Protein AF-A0A554XG92-F1 (afdb_monomer)

Nearest PDB structures (foldseek):
  1hs7-assembly1_A  TM=7.391E-01  e=2.065E+00  Saccharomyces cerevisiae
  1s94-assembly1_A  TM=4.870E-01  e=1.342E+00  Doryteuthis pealeii
  2v0o-assembly2_C  TM=3.475E-01  e=1.518E+00  Homo sapiens

Secondary structure (DSSP, 8-state):
-HHHHHHHHHHHHHHHHHHHHHHHHHHHHTT---HHHHHHHHHHHHHHHHHHHHHHHHHTTS---HHHHHHHHHHHHHHHHHHHHHHHHHHHHHHHHHHHS-HHHHHHHHHHHHHHHHTT--

Foldseek 3Di:
DPPVVVLVVLLVVLLVLLVVLVVQLVVVVVVRHDPVVNVVSVVSNVVSVVVNVVVVVVCVVPDDDPVVVVSVVSSVVSVVVSVVSVVVSVVVVVVVCVVVDDPVVVVVVVVVVVVVVVVVPD

Organism: NCBI:txid2267262

Solvent-accessible surface area (backbone atoms only — not comparable to full-atom values): 6960 Å² total; per-residue (Å²): 128,60,72,65,55,53,50,54,49,49,52,54,50,46,45,50,50,48,52,52,41,49,53,48,52,57,38,40,76,70,75,74,55,58,69,63,61,53,51,51,46,51,54,52,46,54,51,50,50,59,70,44,43,66,55,55,67,63,43,76,82,51,90,69,56,73,68,60,50,50,51,51,50,52,46,51,54,51,53,52,51,46,50,54,52,50,53,52,51,51,50,51,49,53,52,53,47,60,74,76,38,67,75,70,55,58,56,53,52,57,46,52,61,51,50,61,64,62,63,77,75,123

Structure (mmCIF, N/CA/C/O backbone):
data_AF-A0A554XG92-F1
#
_entry.id   AF-A0A554XG92-F1
#
loop_
_atom_site.group_PDB
_atom_site.id
_atom_site.type_symbol
_atom_site.label_atom_id
_atom_site.label_alt_id
_atom_site.label_comp_id
_atom_site.label_asym_id
_atom_site.label_entity_id
_atom_site.label_seq_id
_atom_site.pdbx_PDB_ins_code
_atom_site.Cartn_x
_atom_site.Cartn_y
_atom_site.Cartn_z
_atom_site.occupancy
_atom_site.B_iso_or_equiv
_atom_site.auth_seq_id
_atom_site.auth_comp_id
_atom_site.auth_asym_id
_atom_site.auth_atom_id
_atom_site.pdbx_PDB_model_num
ATOM 1 N N . MET A 1 1 ? 15.205 -7.485 -26.708 1.00 48.69 1 MET A N 1
ATOM 2 C CA . MET A 1 1 ? 14.155 -6.462 -26.474 1.00 48.69 1 MET A CA 1
ATOM 3 C C . MET A 1 1 ? 13.120 -6.867 -25.411 1.00 48.69 1 MET A C 1
ATOM 5 O O . MET A 1 1 ? 12.193 -6.109 -25.184 1.00 48.69 1 MET A O 1
ATOM 9 N N . THR A 1 2 ? 13.271 -7.998 -24.713 1.00 56.62 2 THR A N 1
ATOM 10 C CA . THR A 1 2 ? 12.288 -8.523 -23.740 1.00 56.62 2 THR A CA 1
ATOM 11 C C . THR A 1 2 ? 12.382 -7.889 -22.345 1.00 56.62 2 THR A C 1
ATOM 13 O O . THR A 1 2 ? 11.367 -7.458 -21.813 1.00 56.62 2 THR A O 1
ATOM 16 N N . ALA A 1 3 ? 13.591 -7.683 -21.808 1.00 62.06 3 ALA A N 1
ATOM 17 C CA . ALA A 1 3 ? 13.780 -7.196 -20.432 1.00 62.06 3 ALA A CA 1
ATOM 18 C C . ALA A 1 3 ? 13.113 -5.835 -20.126 1.00 62.06 3 ALA A C 1
ATOM 20 O O . ALA A 1 3 ? 12.573 -5.633 -19.044 1.00 62.06 3 ALA A O 1
ATOM 21 N N . THR A 1 4 ? 13.111 -4.894 -21.074 1.00 62.88 4 THR A N 1
ATOM 22 C CA . THR A 1 4 ? 12.490 -3.568 -20.883 1.00 62.88 4 THR A CA 1
ATOM 23 C C . THR A 1 4 ? 10.959 -3.630 -20.923 1.00 62.88 4 THR A C 1
ATOM 25 O O . THR A 1 4 ? 10.292 -2.892 -20.197 1.00 62.88 4 THR A O 1
ATOM 28 N N . ALA A 1 5 ? 10.393 -4.523 -21.743 1.00 64.75 5 ALA A N 1
ATOM 29 C CA . ALA A 1 5 ? 8.948 -4.729 -21.823 1.00 64.75 5 ALA A CA 1
ATOM 30 C C . ALA A 1 5 ? 8.408 -5.375 -20.535 1.00 64.75 5 ALA A C 1
ATOM 32 O O . ALA A 1 5 ? 7.376 -4.937 -20.023 1.00 64.75 5 ALA A O 1
ATOM 33 N N . ASP A 1 6 ? 9.157 -6.326 -19.970 1.00 79.44 6 ASP A N 1
ATOM 34 C CA . ASP A 1 6 ? 8.822 -6.983 -18.702 1.00 79.44 6 ASP A CA 1
ATOM 35 C C . ASP A 1 6 ? 8.844 -5.999 -17.524 1.00 79.44 6 ASP A C 1
ATOM 37 O O . ASP A 1 6 ? 7.912 -5.958 -16.721 1.00 79.44 6 ASP A O 1
ATOM 41 N N . VAL A 1 7 ? 9.851 -5.123 -17.455 1.00 81.19 7 VAL A N 1
ATOM 42 C CA . VAL A 1 7 ? 9.930 -4.096 -16.403 1.00 81.19 7 VAL A CA 1
ATOM 43 C C . VAL A 1 7 ? 8.792 -3.083 -16.521 1.00 81.19 7 VAL A C 1
ATOM 45 O O . VAL A 1 7 ? 8.154 -2.759 -15.522 1.00 81.19 7 VAL A O 1
ATOM 48 N N . SER A 1 8 ? 8.480 -2.610 -17.732 1.00 82.69 8 SER A N 1
ATOM 49 C CA . SER A 1 8 ? 7.351 -1.693 -17.937 1.00 82.69 8 SER A CA 1
ATOM 50 C C . SER A 1 8 ? 6.024 -2.318 -17.488 1.00 82.69 8 SER A C 1
ATOM 52 O O . SER A 1 8 ? 5.203 -1.647 -16.859 1.00 82.69 8 SER A O 1
ATOM 54 N N . ALA A 1 9 ? 5.821 -3.611 -17.759 1.00 85.75 9 ALA A N 1
ATOM 55 C CA . ALA A 1 9 ? 4.649 -4.349 -17.297 1.00 85.75 9 ALA A CA 1
ATOM 56 C C . ALA A 1 9 ? 4.606 -4.461 -15.763 1.00 85.75 9 ALA A C 1
ATOM 58 O O . ALA A 1 9 ? 3.563 -4.188 -15.164 1.00 85.75 9 ALA A O 1
ATOM 59 N N . LEU A 1 10 ? 5.736 -4.773 -15.119 1.00 85.44 10 LEU A N 1
ATOM 60 C CA . LEU A 1 10 ? 5.849 -4.819 -13.657 1.00 85.44 10 LEU A CA 1
ATOM 61 C C . LEU A 1 10 ? 5.554 -3.461 -13.008 1.00 85.44 10 LEU A C 1
ATOM 63 O O . LEU A 1 10 ? 4.823 -3.396 -12.022 1.00 85.44 10 LEU A O 1
ATOM 67 N N . MET A 1 11 ? 6.052 -2.362 -13.578 1.00 84.06 11 MET A N 1
ATOM 68 C CA . MET A 1 11 ? 5.799 -1.022 -13.041 1.00 84.06 11 MET A CA 1
ATOM 69 C C . MET A 1 11 ? 4.331 -0.608 -13.196 1.00 84.06 11 MET A C 1
ATOM 71 O O . MET A 1 11 ? 3.745 -0.041 -12.274 1.00 84.06 11 MET A O 1
ATOM 75 N N . LYS A 1 12 ? 3.703 -0.929 -14.335 1.00 87.56 12 LYS A N 1
ATOM 76 C CA . LYS A 1 12 ? 2.260 -0.710 -14.537 1.00 87.56 12 LYS A CA 1
ATOM 77 C C . LYS A 1 12 ? 1.426 -1.535 -13.558 1.00 87.56 12 LYS A C 1
ATOM 79 O O . LYS A 1 12 ? 0.457 -1.019 -13.008 1.00 87.56 12 LYS A O 1
ATOM 84 N N . ARG A 1 13 ? 1.825 -2.784 -13.304 1.00 88.31 13 ARG A N 1
ATOM 85 C CA . ARG A 1 13 ? 1.186 -3.651 -12.309 1.00 88.31 13 ARG A CA 1
ATOM 86 C C . ARG A 1 13 ? 1.302 -3.072 -10.901 1.00 88.31 13 ARG A C 1
ATOM 88 O O . ARG A 1 13 ? 0.297 -3.005 -10.204 1.00 88.31 13 ARG A O 1
ATOM 95 N N . LEU A 1 14 ? 2.491 -2.612 -10.509 1.00 86.19 14 LEU A N 1
ATOM 96 C CA . LEU A 1 14 ? 2.710 -1.972 -9.210 1.00 86.19 14 LEU A CA 1
ATOM 97 C C . LEU A 1 14 ? 1.831 -0.726 -9.046 1.00 86.19 14 LEU A C 1
ATOM 99 O O . LEU A 1 14 ? 1.223 -0.531 -7.999 1.00 86.19 14 LEU A O 1
ATOM 103 N N . ARG A 1 15 ? 1.717 0.092 -10.098 1.00 87.50 15 ARG A N 1
ATOM 104 C CA . ARG A 1 15 ? 0.848 1.274 -10.109 1.00 87.50 15 ARG A CA 1
ATOM 105 C C . ARG A 1 15 ? -0.627 0.916 -9.906 1.00 87.50 15 ARG A C 1
ATOM 107 O O . ARG A 1 15 ? -1.273 1.555 -9.083 1.00 87.50 15 ARG A O 1
ATOM 114 N N . ALA A 1 16 ? -1.132 -0.097 -10.611 1.00 88.44 16 ALA A N 1
ATOM 115 C CA . ALA A 1 16 ? -2.513 -0.558 -10.459 1.00 88.44 16 ALA A CA 1
ATOM 116 C C . ALA A 1 16 ? -2.780 -1.098 -9.044 1.00 88.44 16 ALA A C 1
ATOM 118 O O . ALA A 1 16 ? -3.757 -0.721 -8.411 1.00 88.44 16 ALA A O 1
ATOM 119 N N . GLN A 1 17 ? -1.854 -1.887 -8.493 1.00 87.44 17 GLN A N 1
ATOM 120 C CA . GLN A 1 17 ? -1.962 -2.376 -7.114 1.00 87.44 17 GLN A CA 1
ATOM 121 C C . GLN A 1 17 ? -1.946 -1.238 -6.081 1.00 87.44 17 GLN A C 1
ATOM 123 O O . GLN A 1 17 ? -2.576 -1.354 -5.032 1.00 87.44 17 GLN A O 1
ATOM 128 N N . LEU A 1 18 ? -1.235 -0.137 -6.358 1.00 86.12 18 LEU A N 1
ATOM 129 C CA . LEU A 1 18 ? -1.267 1.060 -5.514 1.00 86.12 18 LEU A CA 1
ATOM 130 C C . LEU A 1 18 ? -2.625 1.769 -5.588 1.00 86.12 18 LEU A C 1
ATOM 132 O O . LEU A 1 18 ? -3.105 2.210 -4.549 1.00 86.12 18 LEU A O 1
ATOM 136 N N . ASP A 1 19 ? -3.254 1.858 -6.767 1.00 87.56 19 ASP A N 1
ATOM 137 C CA . ASP A 1 19 ? -4.627 2.379 -6.889 1.00 87.56 19 ASP A CA 1
ATOM 138 C C . ASP A 1 19 ? -5.612 1.542 -6.070 1.00 87.56 19 ASP A C 1
ATOM 140 O O . ASP A 1 19 ? -6.387 2.094 -5.288 1.00 87.56 19 ASP A O 1
ATOM 144 N N . ASP A 1 20 ? -5.541 0.217 -6.199 1.00 85.38 20 ASP A N 1
ATOM 145 C CA . ASP A 1 20 ? -6.426 -0.703 -5.483 1.00 85.38 20 ASP A CA 1
ATOM 146 C C . ASP A 1 20 ? -6.252 -0.575 -3.962 1.00 85.38 20 ASP A C 1
ATOM 148 O O . ASP A 1 20 ? -7.230 -0.499 -3.213 1.00 85.38 20 ASP A O 1
ATOM 152 N N . ALA A 1 21 ? -5.005 -0.478 -3.490 1.00 84.44 21 ALA A N 1
ATOM 153 C CA . ALA A 1 21 ? -4.713 -0.268 -2.077 1.00 84.44 21 ALA A CA 1
ATOM 154 C C . ALA A 1 21 ? -5.214 1.103 -1.586 1.00 84.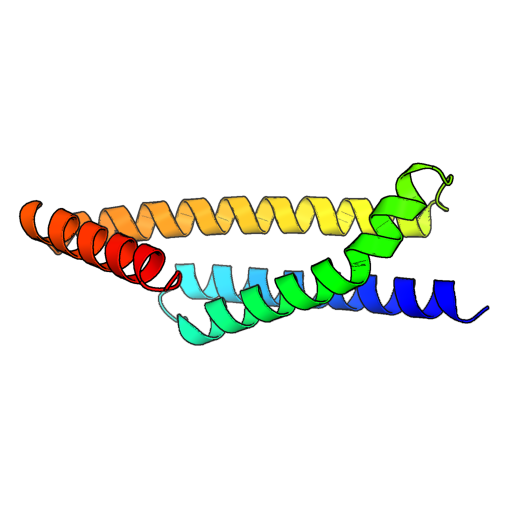44 21 ALA A C 1
ATOM 156 O O . ALA A 1 21 ? -5.806 1.189 -0.513 1.00 84.44 21 ALA A O 1
ATOM 157 N N . LEU A 1 22 ? -5.052 2.176 -2.366 1.00 84.00 22 LEU A N 1
ATOM 158 C CA . LEU A 1 22 ? -5.589 3.497 -2.014 1.00 84.00 22 LEU A CA 1
ATOM 159 C C . LEU A 1 22 ? -7.124 3.484 -1.926 1.00 84.00 22 LEU A C 1
ATOM 161 O O . LEU A 1 22 ? -7.689 4.059 -0.993 1.00 84.00 22 LEU A O 1
ATOM 165 N N . ALA A 1 23 ? -7.799 2.788 -2.844 1.00 84.88 23 ALA A N 1
ATOM 166 C CA . ALA A 1 23 ? -9.248 2.616 -2.807 1.00 84.88 23 ALA A CA 1
ATOM 167 C C . ALA A 1 23 ? -9.701 1.827 -1.564 1.00 84.88 23 ALA A C 1
ATO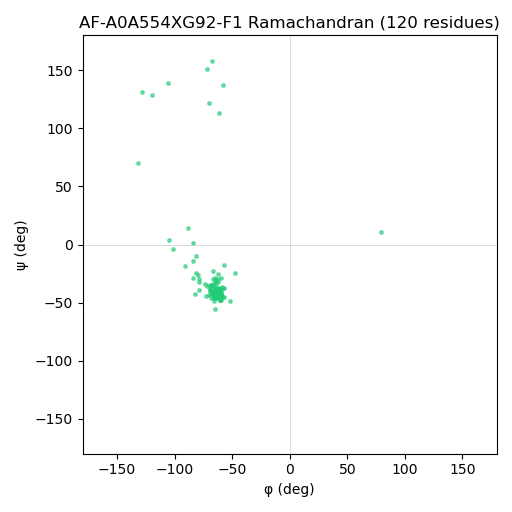M 169 O O . ALA A 1 23 ? -10.657 2.229 -0.899 1.00 84.88 23 ALA A O 1
ATOM 170 N N . LEU A 1 24 ? -8.989 0.753 -1.204 1.00 82.62 24 LEU A N 1
ATOM 171 C CA . LEU A 1 24 ? -9.240 -0.017 0.020 1.00 82.62 24 LEU A CA 1
ATOM 172 C C . LEU A 1 24 ? -9.007 0.813 1.290 1.00 82.62 24 LEU A C 1
ATOM 174 O O . LEU A 1 24 ? -9.807 0.737 2.221 1.00 82.62 24 LEU A O 1
ATOM 178 N N . ALA A 1 25 ? -7.957 1.638 1.331 1.00 76.50 25 ALA A N 1
ATOM 179 C CA . ALA A 1 25 ? -7.683 2.529 2.460 1.00 76.50 25 ALA A CA 1
ATOM 180 C C . ALA A 1 25 ? -8.807 3.559 2.663 1.00 76.50 25 ALA A C 1
ATOM 182 O O . ALA A 1 25 ? -9.222 3.816 3.795 1.00 76.50 25 ALA A O 1
ATOM 183 N N . ALA A 1 26 ? -9.336 4.119 1.570 1.00 77.56 26 ALA A N 1
ATOM 184 C CA . ALA A 1 26 ? -10.472 5.036 1.621 1.00 77.56 26 ALA A CA 1
ATOM 185 C C . ALA A 1 26 ? -11.752 4.345 2.133 1.00 77.56 26 ALA A C 1
ATOM 187 O O . ALA A 1 26 ? -12.487 4.926 2.930 1.00 77.56 26 ALA A O 1
ATOM 188 N N . GLN A 1 27 ? -11.992 3.089 1.739 1.00 76.50 27 GLN A N 1
ATOM 189 C CA . GLN A 1 27 ? -13.116 2.283 2.240 1.00 76.50 27 GLN A CA 1
ATOM 190 C C . GLN A 1 27 ? -12.952 1.898 3.723 1.00 76.50 27 GLN A C 1
ATOM 192 O O . GLN A 1 27 ? -13.936 1.889 4.465 1.00 76.50 27 GLN A O 1
ATOM 197 N N . HIS A 1 28 ? -11.715 1.647 4.179 1.00 69.38 28 HIS A N 1
ATOM 198 C CA . HIS A 1 28 ? -11.368 1.431 5.597 1.00 69.38 28 HIS A CA 1
ATOM 199 C C . HIS A 1 28 ? -11.736 2.636 6.459 1.00 69.38 28 HIS A C 1
ATOM 201 O O . HIS A 1 28 ? -12.367 2.473 7.500 1.00 69.38 28 HIS A O 1
ATOM 207 N N . ALA A 1 29 ? -11.433 3.852 5.996 1.00 63.41 29 ALA A N 1
ATOM 208 C CA . ALA A 1 29 ? -11.822 5.079 6.692 1.00 63.41 29 ALA A CA 1
ATOM 209 C C . ALA A 1 29 ? -13.352 5.253 6.809 1.00 63.41 29 ALA A C 1
ATOM 211 O O . ALA A 1 29 ? -13.823 5.904 7.739 1.00 63.41 29 ALA A O 1
ATOM 212 N N . GLY A 1 30 ? -14.125 4.652 5.897 1.00 64.81 30 GLY A N 1
ATOM 213 C CA . GLY A 1 30 ? -15.591 4.618 5.930 1.00 64.81 30 GLY A CA 1
ATOM 214 C C . GLY A 1 30 ? -16.196 3.512 6.805 1.00 64.81 30 GLY A C 1
ATOM 215 O O . GLY A 1 30 ? -17.417 3.394 6.854 1.00 64.81 30 GLY A O 1
ATOM 216 N N . GLY A 1 31 ? -15.375 2.692 7.475 1.00 61.72 31 GLY A N 1
ATOM 217 C CA . GLY A 1 31 ? -15.831 1.615 8.365 1.00 61.72 31 GLY A CA 1
ATOM 218 C C . GLY A 1 31 ? -16.291 0.334 7.658 1.00 61.72 31 GLY A C 1
ATOM 219 O O . GLY A 1 31 ? -16.873 -0.533 8.303 1.00 61.72 31 GLY A O 1
ATOM 220 N N . ALA A 1 32 ? -16.042 0.201 6.352 1.00 59.84 32 ALA A N 1
ATOM 221 C CA . ALA A 1 32 ? -16.574 -0.889 5.530 1.00 59.84 32 ALA A CA 1
ATOM 222 C C . ALA A 1 32 ? -15.573 -2.016 5.230 1.00 59.84 32 ALA A C 1
ATOM 224 O O . ALA A 1 32 ? -15.930 -2.980 4.555 1.00 59.84 32 ALA A O 1
ATOM 225 N N . ALA A 1 33 ? -14.316 -1.896 5.652 1.00 61.03 33 ALA A N 1
ATOM 226 C CA . ALA A 1 33 ? -13.266 -2.677 5.018 1.00 61.03 33 ALA A CA 1
ATOM 227 C C . ALA A 1 33 ? -12.739 -3.847 5.850 1.00 61.03 33 ALA A C 1
ATOM 229 O O . ALA A 1 33 ? -12.482 -3.768 7.052 1.00 61.03 33 ALA A O 1
ATOM 230 N N . ASP A 1 34 ? -12.524 -4.934 5.121 1.00 73.00 34 ASP A N 1
ATOM 231 C CA . ASP A 1 34 ? -11.921 -6.164 5.589 1.00 73.00 34 ASP A CA 1
ATOM 232 C C . ASP A 1 34 ? -10.422 -5.941 5.862 1.00 73.00 34 ASP A C 1
ATOM 234 O O . ASP A 1 34 ? -9.651 -5.515 4.991 1.00 73.00 34 ASP A O 1
ATOM 238 N N . ALA A 1 35 ? -9.997 -6.187 7.102 1.00 70.50 35 ALA A N 1
ATOM 239 C CA . ALA A 1 35 ? -8.592 -6.113 7.492 1.00 70.50 35 ALA A CA 1
ATOM 240 C C . ALA A 1 35 ? -7.739 -7.135 6.721 1.00 70.50 35 ALA A C 1
ATOM 242 O O . ALA A 1 35 ? -6.574 -6.860 6.431 1.00 70.50 35 ALA A O 1
ATOM 243 N N . GLN A 1 36 ? -8.325 -8.274 6.337 1.00 75.94 36 GLN A N 1
ATOM 244 C CA . GLN A 1 36 ? -7.649 -9.295 5.546 1.00 75.94 36 GLN A CA 1
ATOM 245 C C . GLN A 1 36 ? -7.367 -8.793 4.126 1.00 75.94 36 GLN A C 1
ATOM 247 O O . GLN A 1 36 ? -6.231 -8.880 3.664 1.00 75.94 36 GLN A O 1
ATOM 252 N N . ALA A 1 37 ? -8.352 -8.164 3.479 1.00 79.06 37 ALA A N 1
ATOM 253 C CA . ALA A 1 37 ? -8.182 -7.582 2.146 1.00 79.06 37 ALA A CA 1
ATOM 254 C C . ALA A 1 37 ? -7.076 -6.510 2.110 1.00 79.06 37 ALA A C 1
ATOM 256 O O . ALA A 1 37 ? -6.316 -6.423 1.144 1.00 79.06 37 ALA A O 1
ATOM 257 N N . TRP A 1 38 ? -6.937 -5.722 3.181 1.00 78.88 38 TRP A N 1
ATOM 258 C CA . TRP A 1 38 ? -5.842 -4.759 3.319 1.00 78.88 38 TRP A CA 1
ATOM 259 C C . TRP A 1 38 ? -4.468 -5.438 3.431 1.00 78.88 38 TRP A C 1
ATOM 261 O O . TRP A 1 38 ? -3.519 -5.041 2.752 1.00 78.88 38 TRP A O 1
ATOM 271 N N . VAL A 1 39 ? -4.353 -6.482 4.259 1.00 80.38 39 VAL A N 1
ATOM 272 C CA . VAL A 1 39 ? -3.106 -7.252 4.406 1.00 80.38 39 VAL A CA 1
ATOM 273 C C . VAL A 1 39 ? -2.705 -7.903 3.081 1.00 80.38 39 VAL A C 1
ATOM 275 O O . VAL A 1 39 ? -1.536 -7.829 2.693 1.00 80.38 39 VAL A O 1
ATOM 278 N N . ASP A 1 40 ? -3.664 -8.473 2.355 1.00 81.88 40 ASP A N 1
ATOM 279 C CA . ASP A 1 40 ? -3.421 -9.119 1.065 1.00 81.88 40 ASP A CA 1
ATOM 280 C C . ASP A 1 40 ? -2.959 -8.113 -0.000 1.00 81.88 40 ASP A C 1
ATOM 282 O O . ASP A 1 40 ? -2.016 -8.397 -0.750 1.00 81.88 40 ASP A O 1
ATOM 286 N N . ALA A 1 41 ? -3.543 -6.909 -0.023 1.00 83.12 41 ALA A N 1
ATOM 287 C CA . ALA A 1 41 ? -3.109 -5.817 -0.894 1.00 83.12 41 ALA A CA 1
ATOM 288 C C . ALA A 1 41 ? -1.663 -5.384 -0.587 1.00 83.12 41 ALA A C 1
ATOM 290 O O . ALA A 1 41 ? -0.834 -5.280 -1.496 1.00 83.12 41 ALA A O 1
ATOM 291 N N . CYS A 1 42 ? -1.313 -5.226 0.694 1.00 80.19 42 CYS A N 1
ATOM 292 C CA . CYS A 1 42 ? 0.058 -4.924 1.112 1.00 80.19 42 CYS A CA 1
ATOM 293 C C . CYS A 1 42 ? 1.047 -6.036 0.725 1.00 80.19 42 CYS A C 1
ATOM 295 O O . CYS A 1 42 ? 2.145 -5.755 0.239 1.00 80.19 42 CYS A O 1
ATOM 297 N N . ALA A 1 43 ? 0.666 -7.305 0.888 1.00 80.00 43 ALA A N 1
ATOM 298 C CA . ALA A 1 43 ? 1.497 -8.440 0.496 1.00 80.00 43 ALA A CA 1
ATOM 299 C C . ALA A 1 43 ? 1.684 -8.527 -1.030 1.00 80.00 43 ALA A C 1
ATOM 301 O O . ALA A 1 43 ? 2.745 -8.933 -1.513 1.00 80.00 43 ALA A O 1
ATOM 302 N N . ALA A 1 44 ? 0.668 -8.160 -1.814 1.00 84.31 44 ALA A N 1
ATOM 303 C CA . ALA A 1 44 ? 0.766 -8.076 -3.268 1.00 84.31 44 ALA A CA 1
ATOM 304 C C . ALA A 1 44 ? 1.720 -6.952 -3.711 1.00 84.31 44 ALA A C 1
ATOM 306 O O . ALA A 1 44 ? 2.580 -7.194 -4.559 1.00 84.31 44 ALA A O 1
ATOM 307 N N . LEU A 1 45 ? 1.634 -5.772 -3.086 1.00 84.38 45 LEU A N 1
ATOM 308 C CA . LEU A 1 45 ? 2.547 -4.649 -3.323 1.00 84.38 45 LEU A CA 1
ATOM 309 C C . LEU A 1 45 ? 4.001 -5.011 -3.002 1.00 84.38 45 LEU A C 1
ATOM 311 O O . LEU A 1 45 ? 4.894 -4.772 -3.815 1.00 84.38 45 LEU A O 1
ATOM 315 N N . ALA A 1 46 ? 4.240 -5.630 -1.843 1.00 79.31 46 ALA A N 1
ATOM 316 C CA . ALA A 1 46 ? 5.578 -6.028 -1.411 1.00 79.31 46 ALA A CA 1
ATOM 317 C C . ALA A 1 46 ? 6.226 -7.039 -2.369 1.00 79.31 46 ALA A C 1
ATOM 319 O O . ALA A 1 46 ? 7.427 -6.952 -2.636 1.00 79.31 46 ALA A O 1
ATOM 320 N N . ARG A 1 47 ? 5.439 -7.970 -2.927 1.00 82.62 47 ARG A N 1
ATOM 321 C CA . ARG A 1 47 ? 5.920 -8.938 -3.922 1.00 82.62 47 ARG A CA 1
ATOM 322 C C . ARG A 1 47 ? 6.360 -8.244 -5.207 1.00 82.62 47 ARG A C 1
ATOM 324 O O . ARG A 1 47 ? 7.526 -8.354 -5.579 1.00 82.62 47 ARG A O 1
ATOM 331 N N . THR A 1 48 ? 5.483 -7.447 -5.814 1.00 84.81 48 THR A N 1
ATOM 332 C CA . THR A 1 48 ? 5.795 -6.736 -7.064 1.00 84.81 48 THR A CA 1
ATOM 333 C C . THR A 1 48 ? 6.961 -5.756 -6.888 1.00 84.81 48 THR A C 1
ATOM 335 O O . THR A 1 48 ? 7.830 -5.663 -7.751 1.00 84.81 48 THR A O 1
ATOM 338 N N . ALA A 1 49 ? 7.044 -5.057 -5.751 1.00 81.38 49 ALA A N 1
ATOM 339 C CA . ALA A 1 49 ? 8.174 -4.179 -5.443 1.00 81.38 49 ALA A CA 1
ATOM 340 C C . ALA A 1 49 ? 9.498 -4.953 -5.307 1.00 81.38 49 ALA A C 1
ATOM 342 O O . ALA A 1 49 ? 10.542 -4.481 -5.761 1.00 81.38 49 ALA A O 1
ATOM 343 N N . SER A 1 50 ? 9.466 -6.152 -4.717 1.00 83.19 50 SER A N 1
ATOM 344 C CA . SER A 1 50 ? 10.652 -7.006 -4.568 1.00 83.19 50 SER A CA 1
ATOM 345 C C . SER A 1 50 ? 11.169 -7.511 -5.916 1.00 83.19 50 SER A C 1
ATOM 347 O O . SER A 1 50 ? 12.382 -7.560 -6.120 1.00 83.19 50 SER A O 1
ATOM 349 N N . GLU A 1 51 ? 10.261 -7.817 -6.846 1.00 84.88 51 GLU A N 1
ATOM 350 C CA . GLU A 1 51 ? 10.584 -8.1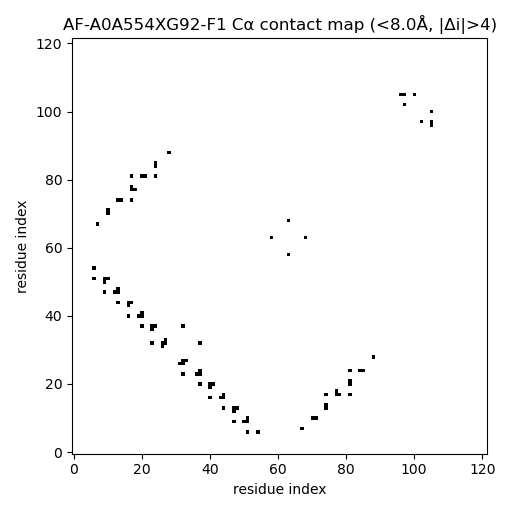79 -8.234 1.00 84.88 51 GLU A CA 1
ATOM 351 C C . GLU A 1 51 ? 11.203 -7.002 -9.010 1.00 84.88 51 GLU A C 1
ATOM 353 O O . GLU A 1 51 ? 12.094 -7.197 -9.835 1.00 84.88 51 GLU A O 1
ATOM 358 N N . LEU A 1 52 ? 10.793 -5.766 -8.702 1.00 82.88 52 LEU A N 1
ATOM 359 C CA . LEU A 1 52 ? 11.299 -4.536 -9.328 1.00 82.88 52 LEU A CA 1
ATOM 360 C C . LEU A 1 52 ? 12.631 -4.040 -8.741 1.00 82.88 52 LEU A C 1
ATOM 362 O O . LEU A 1 52 ? 13.397 -3.353 -9.420 1.00 82.88 52 LEU A O 1
ATOM 366 N N . ARG A 1 53 ? 12.938 -4.401 -7.490 1.00 81.62 53 ARG A N 1
ATOM 367 C CA . ARG A 1 53 ? 14.149 -3.985 -6.765 1.00 81.62 53 ARG A CA 1
ATOM 368 C C . ARG A 1 53 ? 15.471 -4.226 -7.513 1.00 81.62 53 ARG A C 1
ATOM 370 O O . ARG A 1 53 ? 16.272 -3.289 -7.552 1.00 81.62 53 ARG A O 1
ATOM 377 N N . PRO A 1 54 ? 15.761 -5.406 -8.099 1.00 81.44 54 PRO A N 1
ATOM 378 C CA . PRO A 1 54 ? 17.019 -5.614 -8.819 1.00 81.44 54 PRO A CA 1
ATOM 379 C C . PRO A 1 54 ? 17.164 -4.663 -10.011 1.00 81.44 54 PRO A C 1
ATOM 381 O O . PRO A 1 54 ? 18.247 -4.118 -10.216 1.00 81.44 54 PRO A O 1
ATOM 384 N N . TRP A 1 55 ? 16.067 -4.385 -10.726 1.00 81.31 55 TRP A N 1
ATOM 385 C CA . TRP A 1 55 ? 16.075 -3.398 -11.800 1.00 81.31 55 TRP A CA 1
ATOM 386 C C . TRP A 1 55 ? 16.331 -1.996 -11.256 1.00 81.31 55 TRP A C 1
ATOM 388 O O . TRP A 1 55 ? 17.243 -1.347 -11.741 1.00 81.31 55 TRP A O 1
ATOM 398 N N . LEU A 1 56 ? 15.626 -1.560 -10.204 1.00 74.31 56 LEU A N 1
ATOM 399 C CA . LEU A 1 56 ? 15.826 -0.240 -9.580 1.00 74.31 56 LEU A CA 1
ATOM 400 C C . LEU A 1 56 ? 17.272 -0.018 -9.109 1.00 74.31 56 LEU A C 1
ATOM 402 O O . LEU A 1 56 ? 17.820 1.073 -9.248 1.00 74.31 56 LEU A O 1
ATOM 406 N N . THR A 1 57 ? 17.908 -1.069 -8.591 1.00 77.69 57 THR A N 1
ATOM 407 C CA . THR A 1 57 ? 19.289 -1.008 -8.091 1.00 77.69 57 THR A CA 1
ATOM 408 C C . THR A 1 57 ? 20.301 -0.882 -9.237 1.00 77.69 57 THR A C 1
ATOM 410 O O . THR A 1 57 ? 21.298 -0.180 -9.107 1.00 77.69 57 THR A O 1
ATOM 413 N N . GLN A 1 58 ? 20.037 -1.524 -10.381 1.00 73.62 58 GLN A N 1
ATOM 414 C CA . GLN A 1 58 ? 20.858 -1.409 -11.596 1.00 73.62 58 GLN A CA 1
ATOM 415 C C . GLN A 1 58 ? 20.569 -0.117 -12.381 1.00 73.62 58 GLN A C 1
ATOM 417 O O . GLN A 1 58 ? 21.460 0.468 -12.993 1.00 73.62 58 GLN A O 1
ATOM 422 N N . ALA A 1 59 ? 19.320 0.338 -12.329 1.00 66.75 59 ALA A N 1
ATOM 423 C CA . ALA A 1 59 ? 18.777 1.522 -12.978 1.00 66.75 59 ALA A CA 1
ATOM 424 C C . ALA A 1 59 ? 19.352 2.831 -12.424 1.00 66.75 59 ALA A C 1
ATOM 426 O O . ALA A 1 59 ? 19.499 3.777 -13.189 1.00 66.75 59 ALA A O 1
ATOM 427 N N . GLY A 1 60 ? 19.748 2.878 -11.146 1.00 63.12 60 GLY A N 1
ATOM 428 C CA . GLY A 1 60 ? 20.287 4.086 -10.503 1.00 63.12 60 GLY A CA 1
ATOM 429 C C . GLY A 1 60 ? 21.523 4.704 -11.179 1.00 63.12 60 GLY A C 1
ATOM 430 O O . GLY A 1 60 ? 21.805 5.876 -10.955 1.00 63.12 60 GLY A O 1
ATOM 431 N N . ASN A 1 61 ? 22.219 3.952 -12.041 1.00 60.78 61 ASN A N 1
ATOM 432 C CA . ASN A 1 61 ? 23.374 4.426 -12.815 1.00 60.78 61 ASN A CA 1
ATOM 433 C C . ASN A 1 61 ? 23.067 4.694 -14.302 1.00 60.78 61 ASN A C 1
ATOM 435 O O . ASN A 1 61 ? 23.979 5.004 -15.069 1.00 60.78 61 ASN A O 1
ATOM 439 N N . ILE A 1 62 ? 21.810 4.564 -14.738 1.00 64.88 62 ILE A N 1
ATOM 440 C CA . ILE A 1 62 ? 21.412 4.673 -16.146 1.00 64.88 62 ILE A CA 1
ATOM 441 C C . ILE A 1 62 ? 20.421 5.827 -16.296 1.00 64.88 62 ILE A C 1
ATOM 443 O O . ILE A 1 62 ? 19.402 5.883 -15.614 1.00 64.88 62 ILE A O 1
ATOM 447 N N . ARG A 1 63 ? 20.687 6.744 -17.234 1.00 65.50 63 ARG A N 1
ATOM 448 C CA . ARG A 1 63 ? 19.736 7.805 -17.589 1.00 65.50 63 ARG A CA 1
ATOM 449 C C . ARG A 1 63 ? 18.450 7.172 -18.130 1.00 65.50 63 ARG A C 1
ATOM 451 O O . ARG A 1 63 ? 18.466 6.551 -19.191 1.00 65.50 63 ARG A O 1
ATOM 458 N N . HIS A 1 64 ? 17.356 7.324 -17.393 1.00 69.25 64 HIS A N 1
ATOM 459 C CA . HIS A 1 64 ? 16.034 6.865 -17.812 1.00 69.25 64 HIS A CA 1
ATOM 460 C C . HIS A 1 64 ? 15.475 7.733 -18.935 1.00 69.25 64 HIS A C 1
ATOM 462 O O . HIS A 1 64 ? 15.784 8.923 -19.024 1.00 69.25 64 HIS A O 1
ATOM 468 N N . ASP A 1 65 ? 14.633 7.136 -19.776 1.00 79.25 65 ASP A N 1
ATOM 469 C CA . ASP A 1 65 ? 13.778 7.920 -20.657 1.00 79.25 65 ASP A CA 1
ATOM 470 C C . ASP A 1 65 ? 12.720 8.690 -19.838 1.00 79.25 65 ASP A C 1
ATOM 472 O O . ASP A 1 65 ? 12.379 8.333 -18.703 1.00 79.25 65 ASP A O 1
ATOM 476 N N . ASP A 1 66 ? 12.188 9.770 -20.416 1.00 80.50 66 ASP A N 1
ATOM 477 C CA . ASP A 1 66 ? 11.215 10.640 -19.740 1.00 80.50 66 ASP A CA 1
ATOM 478 C C . ASP A 1 66 ? 9.942 9.892 -19.318 1.00 80.50 66 ASP A C 1
ATOM 480 O O . ASP A 1 66 ? 9.289 10.253 -18.337 1.00 80.50 66 ASP A O 1
ATOM 484 N N . THR A 1 67 ? 9.575 8.836 -20.046 1.00 78.50 67 THR A N 1
ATOM 485 C CA . THR A 1 67 ? 8.359 8.061 -19.769 1.00 78.50 67 THR A CA 1
ATOM 486 C C . THR A 1 67 ? 8.526 7.207 -18.514 1.00 78.50 67 THR A 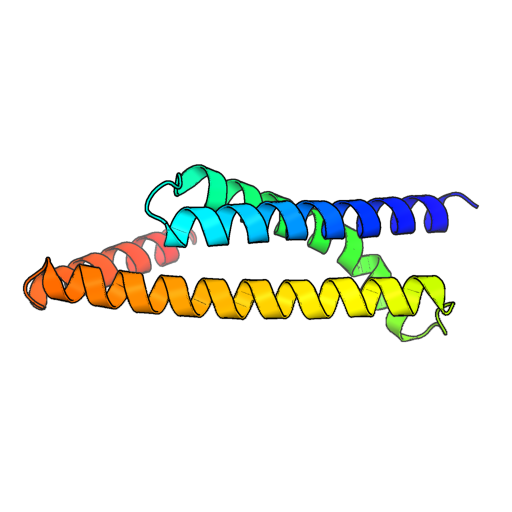C 1
ATOM 488 O O . THR A 1 67 ? 7.650 7.205 -17.648 1.00 78.50 67 THR A O 1
ATOM 491 N N . THR A 1 68 ? 9.666 6.534 -18.370 1.00 77.50 68 THR A N 1
ATOM 492 C CA . THR A 1 68 ? 10.008 5.731 -17.191 1.00 77.50 68 THR A CA 1
ATOM 493 C C . THR A 1 68 ? 10.217 6.621 -15.971 1.00 77.50 68 THR A C 1
ATOM 495 O O . THR A 1 68 ? 9.726 6.296 -14.891 1.00 77.50 68 THR A O 1
ATOM 498 N N . ALA A 1 69 ? 10.864 7.780 -16.140 1.00 79.88 69 ALA A N 1
ATOM 499 C CA . ALA A 1 69 ? 11.050 8.754 -15.065 1.00 79.88 69 ALA A CA 1
ATOM 500 C C . ALA A 1 69 ? 9.711 9.280 -14.515 1.00 79.88 69 ALA A C 1
ATOM 502 O O . ALA A 1 69 ? 9.507 9.308 -13.300 1.00 79.88 69 ALA A O 1
ATOM 503 N N . ARG A 1 70 ? 8.757 9.625 -15.394 1.00 84.00 70 ARG A N 1
ATOM 504 C CA . ARG A 1 70 ? 7.398 10.028 -14.986 1.00 84.00 70 ARG A CA 1
ATOM 505 C C . ARG A 1 70 ? 6.672 8.920 -14.232 1.00 84.00 70 ARG A C 1
ATOM 507 O O . ARG A 1 70 ? 6.023 9.194 -13.228 1.00 84.00 70 ARG A O 1
ATOM 514 N N . LEU A 1 71 ? 6.791 7.678 -14.697 1.00 81.62 71 LEU A N 1
ATOM 515 C CA . LEU A 1 71 ? 6.111 6.544 -14.080 1.00 81.62 71 LEU A CA 1
ATOM 516 C C . LEU A 1 71 ? 6.698 6.204 -12.698 1.00 81.62 71 LEU A C 1
ATOM 518 O O . LEU A 1 71 ? 5.945 5.904 -11.777 1.00 81.62 71 LEU A O 1
ATOM 522 N N . LEU A 1 72 ? 8.021 6.316 -12.529 1.00 81.75 72 LEU A N 1
ATOM 523 C CA . LEU A 1 72 ? 8.682 6.213 -11.222 1.00 81.75 72 LEU A CA 1
ATOM 524 C C . LEU A 1 72 ? 8.225 7.312 -10.263 1.00 81.75 72 LEU A C 1
ATOM 526 O O . LEU A 1 72 ? 7.929 7.018 -9.107 1.00 81.75 72 LEU A O 1
ATOM 530 N N . SER A 1 73 ? 8.142 8.556 -10.740 1.00 83.25 73 SER A N 1
ATOM 531 C CA . SER A 1 73 ? 7.658 9.676 -9.930 1.00 83.25 73 SER A CA 1
ATOM 532 C C . SER A 1 73 ? 6.214 9.458 -9.474 1.00 83.25 73 SER A C 1
ATOM 534 O O . SER A 1 73 ? 5.930 9.639 -8.295 1.00 83.25 73 SER A O 1
ATOM 536 N N . ASP A 1 74 ? 5.320 9.034 -10.373 1.00 84.69 74 ASP A N 1
ATOM 537 C CA . ASP A 1 74 ? 3.915 8.746 -10.044 1.00 84.69 74 ASP A CA 1
ATOM 538 C C . ASP A 1 74 ? 3.808 7.636 -8.988 1.00 84.69 74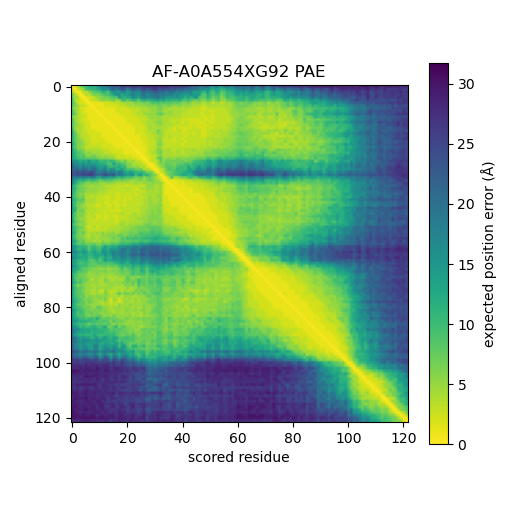 ASP A C 1
ATOM 540 O O . ASP A 1 74 ? 3.138 7.801 -7.968 1.00 84.69 74 ASP A O 1
ATOM 544 N N . ILE A 1 75 ? 4.537 6.532 -9.181 1.00 83.56 75 ILE A N 1
ATOM 545 C CA . ILE A 1 75 ? 4.615 5.435 -8.207 1.00 83.56 75 ILE A CA 1
ATOM 546 C C . ILE A 1 75 ? 5.114 5.946 -6.845 1.00 83.56 75 ILE A C 1
ATOM 548 O O . ILE A 1 75 ? 4.519 5.611 -5.821 1.00 83.56 75 ILE A O 1
ATOM 552 N N . GLY A 1 76 ? 6.161 6.776 -6.822 1.00 81.62 76 GLY A N 1
ATOM 553 C CA . GLY A 1 76 ? 6.701 7.367 -5.596 1.00 81.62 76 GLY A CA 1
ATOM 554 C C . GLY A 1 76 ? 5.676 8.226 -4.852 1.00 81.62 76 GLY A C 1
ATOM 555 O O . GLY A 1 76 ? 5.457 8.025 -3.657 1.00 81.62 76 GLY A O 1
ATOM 556 N N . THR A 1 77 ? 4.981 9.119 -5.563 1.00 84.56 77 THR A N 1
ATOM 557 C CA . THR A 1 77 ? 3.909 9.948 -4.990 1.00 84.56 77 THR A CA 1
ATOM 558 C C . THR A 1 77 ? 2.801 9.088 -4.385 1.00 84.56 77 THR A C 1
ATOM 560 O O . THR A 1 77 ? 2.381 9.327 -3.255 1.00 84.56 77 THR A O 1
ATOM 563 N N . ARG A 1 78 ? 2.367 8.038 -5.088 1.00 82.62 78 ARG A N 1
ATOM 564 C CA . ARG A 1 78 ? 1.305 7.131 -4.625 1.00 82.62 78 ARG A CA 1
ATOM 565 C C . ARG A 1 78 ? 1.701 6.333 -3.390 1.00 82.62 78 ARG A C 1
ATOM 567 O O . ARG A 1 78 ? 0.890 6.199 -2.477 1.00 82.62 78 ARG A O 1
ATOM 574 N N . MET A 1 79 ? 2.938 5.838 -3.329 1.00 80.94 79 MET A N 1
ATOM 575 C CA . MET A 1 79 ? 3.455 5.186 -2.120 1.00 80.94 79 MET A CA 1
ATOM 576 C C . MET A 1 79 ? 3.459 6.144 -0.926 1.00 80.94 79 MET A C 1
ATOM 578 O O . MET A 1 79 ? 3.093 5.746 0.179 1.00 80.94 79 MET A O 1
ATOM 582 N N . GLN A 1 80 ? 3.833 7.406 -1.145 1.00 83.50 80 GLN A N 1
ATOM 583 C CA . GLN A 1 80 ? 3.831 8.411 -0.088 1.00 83.50 80 GLN A CA 1
ATOM 584 C C . GLN A 1 80 ? 2.412 8.713 0.408 1.00 83.50 80 GLN A C 1
ATOM 586 O O . GLN A 1 80 ? 2.174 8.699 1.613 1.00 83.50 80 GLN A O 1
ATOM 591 N N . THR A 1 81 ? 1.444 8.864 -0.499 1.00 82.62 81 THR A N 1
ATOM 592 C CA . THR A 1 81 ? 0.026 9.010 -0.133 1.00 82.62 81 THR A CA 1
ATOM 593 C C . THR A 1 81 ? -0.494 7.799 0.646 1.00 82.62 81 THR A C 1
ATOM 595 O O . THR A 1 81 ? -1.187 7.961 1.651 1.00 82.62 81 THR A O 1
ATOM 598 N N . LEU A 1 82 ? -0.139 6.581 0.228 1.00 81.38 82 LEU A N 1
ATOM 599 C CA . LEU A 1 82 ? -0.526 5.356 0.930 1.00 81.38 82 LEU A CA 1
ATOM 600 C C . LEU A 1 82 ? 0.033 5.333 2.363 1.00 81.38 82 LEU A C 1
ATOM 602 O O . LEU A 1 82 ? -0.690 4.990 3.298 1.00 81.38 82 LEU A O 1
ATOM 606 N N . LEU A 1 83 ? 1.296 5.731 2.551 1.00 82.19 83 LEU A N 1
ATOM 607 C CA . LEU A 1 83 ? 1.941 5.806 3.865 1.00 82.19 83 LEU A CA 1
ATOM 608 C C . LEU A 1 83 ? 1.256 6.829 4.781 1.00 82.19 83 LEU A C 1
ATOM 610 O O . LEU A 1 83 ? 1.024 6.557 5.962 1.00 82.19 83 LEU A O 1
ATOM 614 N N . GLU A 1 84 ? 0.904 7.995 4.243 1.00 84.38 84 GLU A N 1
ATOM 615 C CA . GLU A 1 84 ? 0.174 9.024 4.983 1.00 84.38 84 GLU A CA 1
ATOM 616 C C . GLU A 1 84 ? -1.203 8.527 5.437 1.00 84.38 84 GLU A C 1
ATOM 618 O O . GLU A 1 84 ? -1.560 8.678 6.610 1.00 84.38 84 GLU A O 1
ATOM 623 N N . LEU A 1 85 ? -1.961 7.885 4.542 1.00 81.00 85 LEU A N 1
ATOM 624 C CA . LEU A 1 85 ? -3.266 7.305 4.868 1.00 81.00 85 LEU A CA 1
ATOM 625 C C . LEU A 1 85 ? -3.145 6.181 5.899 1.00 81.00 85 LEU A C 1
ATOM 627 O O . LEU A 1 85 ? -3.912 6.160 6.861 1.00 81.00 85 LEU A O 1
ATOM 631 N N . HIS A 1 86 ? -2.155 5.297 5.755 1.00 78.81 86 HIS A N 1
ATOM 632 C CA . HIS A 1 86 ? -1.891 4.234 6.721 1.00 78.81 86 HIS A CA 1
ATOM 633 C C . HIS A 1 86 ? -1.591 4.795 8.117 1.00 78.81 86 HIS A C 1
ATOM 635 O O . HIS A 1 86 ? -2.162 4.336 9.103 1.00 78.81 86 HIS A O 1
ATOM 641 N N . THR A 1 87 ? -0.758 5.835 8.202 1.00 79.38 87 THR A N 1
ATOM 642 C CA . THR A 1 87 ? -0.391 6.475 9.475 1.00 79.38 87 THR A CA 1
ATOM 643 C C . THR A 1 87 ? -1.605 7.128 10.142 1.00 79.38 87 THR A C 1
ATOM 645 O O . THR A 1 87 ? -1.799 7.010 11.353 1.00 79.38 87 THR A O 1
ATOM 648 N N . ARG A 1 88 ? -2.465 7.788 9.354 1.00 81.00 88 ARG A N 1
ATOM 649 C CA . ARG A 1 88 ? -3.721 8.375 9.846 1.00 81.00 88 ARG A CA 1
ATOM 650 C C . ARG A 1 88 ? -4.695 7.307 10.342 1.00 81.00 88 ARG A C 1
ATOM 652 O O . ARG A 1 88 ? -5.265 7.473 11.417 1.00 81.00 88 ARG A O 1
ATOM 659 N N . LEU A 1 89 ? -4.850 6.210 9.600 1.00 77.50 89 LEU A N 1
ATOM 660 C CA . LEU A 1 89 ? -5.685 5.075 10.001 1.00 77.50 89 LEU A CA 1
ATOM 661 C C . LEU A 1 89 ? -5.165 4.425 11.287 1.00 77.50 89 LEU A C 1
ATOM 663 O O . LEU A 1 89 ? -5.948 4.151 12.189 1.00 77.50 89 LEU A O 1
ATOM 667 N N . GLU A 1 90 ? -3.853 4.232 11.424 1.00 79.75 90 GLU A N 1
ATOM 668 C CA . GLU A 1 90 ? -3.251 3.674 12.639 1.00 79.75 90 GLU A CA 1
ATOM 669 C C . GLU A 1 90 ? -3.464 4.588 13.858 1.00 79.75 90 GLU A C 1
ATOM 671 O O . GLU A 1 90 ? -3.760 4.106 14.953 1.00 79.75 90 GLU A O 1
ATOM 676 N N . ALA A 1 91 ? -3.343 5.908 13.684 1.00 75.62 91 ALA A N 1
ATOM 677 C CA . ALA A 1 91 ? -3.620 6.879 14.740 1.00 75.62 91 ALA A CA 1
ATOM 678 C C . ALA A 1 91 ? -5.099 6.853 15.161 1.00 75.62 91 ALA A C 1
ATOM 680 O O . ALA A 1 91 ? -5.391 6.777 16.355 1.00 75.62 91 ALA A O 1
ATOM 681 N N . ALA A 1 92 ? -6.022 6.835 14.193 1.00 76.31 92 ALA A N 1
ATOM 682 C CA . ALA A 1 92 ? -7.458 6.738 14.448 1.00 76.31 92 ALA A CA 1
ATOM 683 C C . ALA A 1 92 ? -7.828 5.424 15.153 1.00 76.31 92 ALA A C 1
ATOM 685 O O . ALA A 1 92 ? -8.607 5.430 16.103 1.00 76.31 92 ALA A O 1
ATOM 686 N N . ASN A 1 93 ? -7.217 4.309 14.749 1.00 72.44 93 ASN A N 1
ATOM 687 C CA . ASN A 1 93 ? -7.461 3.001 15.350 1.00 72.44 93 ASN A CA 1
ATOM 688 C C . ASN A 1 93 ? -6.916 2.935 16.788 1.00 72.44 93 ASN A C 1
ATOM 690 O O . ASN A 1 93 ? -7.611 2.496 17.699 1.00 72.44 93 ASN A O 1
ATOM 694 N N . ARG A 1 94 ? -5.712 3.474 17.042 1.00 74.88 94 ARG A N 1
ATOM 695 C CA . ARG A 1 94 ? -5.170 3.619 18.407 1.00 74.88 94 ARG A CA 1
ATOM 696 C C . ARG A 1 94 ? -6.066 4.485 19.293 1.00 74.88 94 ARG A C 1
ATOM 698 O O . ARG A 1 94 ? -6.292 4.135 20.450 1.00 74.88 94 ARG A O 1
ATOM 705 N N . GLN A 1 95 ? -6.593 5.583 18.755 1.00 76.69 95 GLN A N 1
ATOM 706 C CA . GLN A 1 95 ? -7.508 6.464 19.473 1.00 76.69 95 GLN A CA 1
ATOM 707 C C . GLN A 1 95 ? -8.844 5.768 19.782 1.00 76.69 95 GLN A C 1
ATOM 709 O O . GLN A 1 95 ? -9.282 5.802 20.930 1.00 76.69 95 GLN A O 1
ATOM 714 N N . ALA A 1 96 ? -9.449 5.073 18.817 1.00 70.88 96 ALA A N 1
ATOM 715 C CA . ALA A 1 96 ? -10.679 4.307 19.023 1.00 70.88 96 ALA A CA 1
ATOM 716 C C . ALA A 1 96 ? -10.492 3.181 20.055 1.00 70.88 96 ALA A C 1
ATOM 718 O O . ALA A 1 96 ? -11.309 3.023 20.961 1.00 70.88 96 ALA A O 1
ATOM 719 N N . L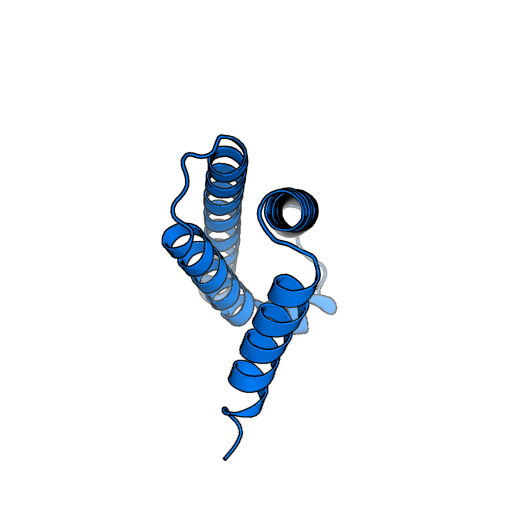EU A 1 97 ? -9.369 2.456 19.993 1.00 69.00 97 LEU A N 1
ATOM 720 C CA . LEU A 1 97 ? -9.022 1.443 20.992 1.00 69.00 97 LEU A CA 1
ATOM 721 C C . LEU A 1 97 ? -8.841 2.055 22.386 1.00 69.00 97 LEU A C 1
ATOM 723 O O . LEU A 1 97 ? -9.307 1.475 23.358 1.00 69.00 97 LEU A O 1
ATOM 727 N N . SER A 1 98 ? -8.230 3.239 22.501 1.00 71.00 98 SER A N 1
ATOM 728 C CA . SER A 1 98 ? -8.082 3.929 23.795 1.00 71.00 98 SER A 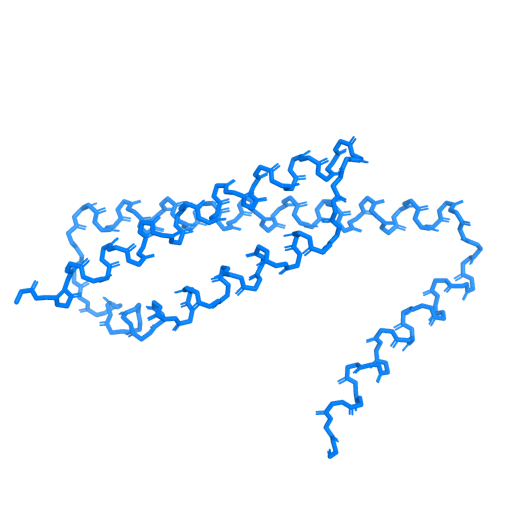CA 1
ATOM 729 C C . SER A 1 98 ? -9.404 4.406 24.403 1.00 71.00 98 SER A C 1
ATOM 731 O O . SER A 1 98 ? -9.482 4.590 25.614 1.00 71.00 98 SER A O 1
ATOM 733 N N . GLN A 1 99 ? -10.439 4.590 23.580 1.00 69.88 99 GLN A N 1
ATOM 734 C CA . GLN A 1 99 ? -11.790 4.932 24.031 1.00 69.88 99 GLN A CA 1
ATOM 735 C C . GLN A 1 99 ? -12.602 3.695 24.434 1.00 69.88 99 GLN A C 1
ATOM 737 O O . GLN A 1 99 ? -13.476 3.793 25.290 1.00 69.88 99 GLN A O 1
ATOM 742 N N . LEU A 1 100 ? -12.314 2.537 23.831 1.00 63.34 100 LEU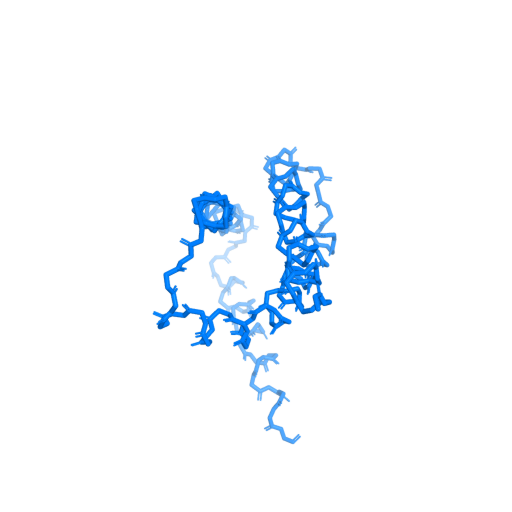 A N 1
ATOM 743 C CA . LEU A 1 100 ? -13.020 1.276 24.079 1.00 63.34 100 LEU A CA 1
ATOM 744 C C . LEU A 1 100 ? -12.396 0.427 25.195 1.00 63.34 100 LEU A C 1
ATOM 746 O O . LEU A 1 100 ? -13.060 -0.464 25.722 1.00 63.34 100 LEU A O 1
ATOM 750 N N . LEU A 1 101 ? -11.137 0.678 25.559 1.00 55.53 101 LEU A N 1
ATOM 751 C CA . LEU A 1 101 ? -10.384 -0.155 26.492 1.00 55.53 101 LEU A CA 1
ATOM 752 C C . LEU A 1 101 ? -9.764 0.672 27.635 1.00 55.53 101 LEU A C 1
ATOM 754 O O . LEU A 1 101 ? -9.065 1.651 27.366 1.00 55.53 101 LEU A O 1
ATOM 758 N N . PRO A 1 102 ? -9.928 0.263 28.913 1.00 56.41 102 PRO A N 1
ATOM 759 C CA . PRO A 1 102 ? -9.140 0.808 30.016 1.00 56.41 102 PRO A CA 1
ATOM 760 C C . PRO A 1 102 ? -7.648 0.586 29.728 1.00 56.41 102 PRO A C 1
ATOM 762 O O . PRO A 1 102 ? -7.266 -0.502 29.282 1.00 56.41 102 PRO A O 1
ATOM 765 N N . GLN A 1 103 ? -6.814 1.601 29.985 1.00 54.72 103 GLN A N 1
ATOM 766 C CA . GLN A 1 103 ? -5.399 1.694 29.572 1.00 54.72 103 GLN A CA 1
ATOM 767 C C . GLN A 1 103 ? -4.535 0.437 29.833 1.00 54.72 103 GLN A C 1
ATOM 769 O O . GLN A 1 103 ? -3.562 0.210 29.110 1.00 54.72 103 GLN A O 1
ATOM 774 N N . ASP A 1 104 ? -4.902 -0.411 30.796 1.00 56.81 104 ASP A N 1
ATOM 775 C CA . ASP A 1 104 ? -4.228 -1.680 31.104 1.00 56.81 104 ASP A CA 1
ATOM 776 C C . ASP A 1 104 ? -4.287 -2.731 29.977 1.00 56.81 104 ASP A C 1
ATOM 778 O O . ASP A 1 104 ? -3.321 -3.458 29.732 1.00 56.81 104 ASP A O 1
ATOM 782 N N . THR A 1 105 ? -5.386 -2.808 29.224 1.00 56.72 105 THR A N 1
ATOM 783 C CA . THR A 1 105 ? -5.564 -3.855 28.191 1.00 56.72 105 THR A CA 1
ATOM 784 C C . THR A 1 105 ? -4.824 -3.548 26.886 1.00 56.72 105 THR A C 1
ATOM 786 O O . THR A 1 105 ? -4.377 -4.466 26.193 1.00 56.72 105 THR A O 1
ATOM 789 N N . LEU A 1 106 ? -4.579 -2.268 26.590 1.00 55.53 106 LEU A N 1
ATOM 790 C CA . LEU A 1 106 ? -3.745 -1.830 25.464 1.00 55.53 106 LEU A CA 1
ATOM 791 C C . LEU A 1 106 ? -2.281 -2.266 25.625 1.00 55.53 106 LEU A C 1
ATOM 793 O O . LEU A 1 106 ? -1.643 -2.676 24.651 1.00 55.53 106 LEU A O 1
ATOM 797 N N . GLN A 1 107 ? -1.749 -2.246 26.853 1.00 59.00 107 GLN A N 1
ATOM 798 C CA . GLN A 1 107 ? -0.398 -2.746 27.129 1.00 59.00 107 GLN A CA 1
ATOM 799 C C . GLN A 1 107 ? -0.305 -4.270 26.976 1.00 59.00 107 GLN A C 1
ATOM 801 O O . GLN A 1 107 ? 0.708 -4.778 26.487 1.00 59.00 107 GLN A O 1
ATOM 806 N N . ALA A 1 108 ? -1.365 -5.003 27.331 1.00 58.75 108 ALA A N 1
ATOM 807 C CA . ALA A 1 108 ? -1.442 -6.449 27.129 1.00 58.75 108 ALA A CA 1
ATOM 808 C C . ALA A 1 108 ? -1.475 -6.822 25.633 1.00 58.75 108 ALA A C 1
ATOM 810 O O . ALA A 1 108 ? -0.734 -7.708 25.201 1.00 58.75 108 ALA A O 1
ATOM 811 N N . TYR A 1 109 ? -2.241 -6.090 24.818 1.00 56.91 109 TYR A N 1
ATOM 812 C CA . TYR A 1 109 ? -2.298 -6.302 23.367 1.00 56.91 109 TYR A CA 1
ATOM 813 C C . TYR A 1 109 ? -0.966 -5.960 22.676 1.00 56.91 109 TYR A C 1
ATOM 815 O O . TYR A 1 109 ? -0.468 -6.718 21.840 1.00 56.91 109 TYR A O 1
ATOM 823 N N . ALA A 1 110 ? -0.319 -4.863 23.089 1.00 61.72 110 ALA A N 1
ATOM 824 C CA . ALA A 1 110 ? 1.006 -4.485 22.600 1.00 61.72 110 ALA A CA 1
ATOM 825 C C . ALA A 1 110 ? 2.098 -5.504 22.981 1.00 61.72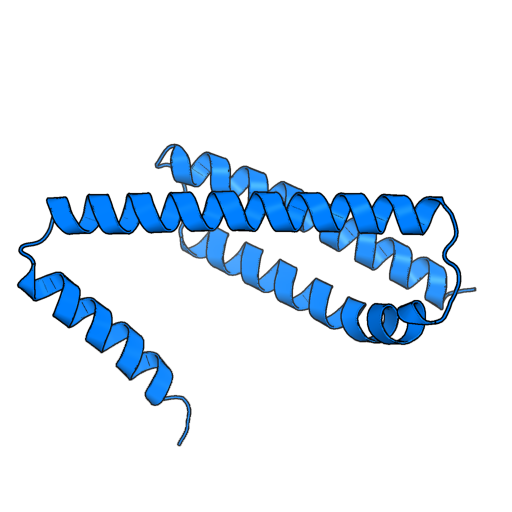 110 ALA A C 1
ATOM 827 O O . ALA A 1 110 ? 3.067 -5.672 22.236 1.00 61.72 110 ALA A O 1
ATOM 828 N N . ARG A 1 111 ? 1.955 -6.198 24.121 1.00 58.97 111 ARG A N 1
ATOM 829 C CA . ARG A 1 111 ? 2.835 -7.310 24.521 1.00 58.97 111 ARG A CA 1
ATOM 830 C C . ARG A 1 111 ? 2.623 -8.543 23.643 1.00 58.97 111 ARG A C 1
ATOM 832 O O . ARG A 1 111 ? 3.609 -9.094 23.164 1.00 58.97 111 ARG A O 1
ATOM 839 N N . LEU A 1 112 ? 1.377 -8.915 23.344 1.00 62.66 112 LEU A N 1
ATOM 840 C CA . LEU A 1 112 ? 1.058 -10.051 22.466 1.00 62.66 112 LEU A CA 1
ATOM 841 C C . LEU A 1 112 ? 1.605 -9.869 21.040 1.00 62.66 112 LEU A C 1
ATOM 843 O O . LEU A 1 112 ? 2.248 -10.775 20.509 1.00 62.66 112 LEU A O 1
ATOM 847 N N . GLY A 1 113 ? 1.457 -8.677 20.452 1.00 57.66 113 GLY A N 1
ATOM 848 C CA . GLY A 1 113 ? 2.023 -8.375 19.129 1.00 57.66 113 GLY A CA 1
ATOM 849 C C . GLY A 1 113 ? 3.560 -8.391 19.088 1.00 57.66 113 GLY A C 1
ATOM 850 O O . GLY A 1 113 ? 4.158 -8.715 18.061 1.00 57.66 113 GLY A O 1
ATOM 851 N N . ARG A 1 114 ? 4.221 -8.084 20.213 1.00 57.81 114 ARG A N 1
ATOM 852 C CA . ARG A 1 114 ? 5.688 -8.124 20.345 1.00 57.81 114 ARG A CA 1
ATOM 853 C C . ARG A 1 114 ? 6.199 -9.556 20.541 1.00 57.81 114 ARG A C 1
ATOM 855 O O . ARG A 1 114 ? 7.198 -9.923 19.929 1.00 57.81 114 ARG A O 1
ATOM 862 N N . SER A 1 115 ? 5.478 -10.371 21.314 1.00 58.16 115 SER A N 1
ATOM 863 C CA . SER A 1 115 ? 5.783 -11.791 21.536 1.00 58.16 115 SER A CA 1
ATOM 864 C C . SER A 1 115 ? 5.576 -12.655 20.287 1.00 58.16 115 SER A C 1
ATOM 866 O O . SER A 1 115 ? 6.380 -13.550 20.034 1.00 58.16 115 SER A O 1
ATOM 868 N N . ALA A 1 116 ? 4.570 -12.354 19.457 1.00 55.66 116 ALA A N 1
ATOM 869 C CA . ALA A 1 116 ? 4.377 -13.022 18.165 1.00 55.66 116 ALA A CA 1
ATOM 870 C C . ALA A 1 116 ? 5.540 -12.758 17.188 1.00 55.66 116 ALA A C 1
ATOM 872 O O . ALA A 1 116 ? 5.919 -13.632 16.413 1.00 55.66 116 ALA A O 1
ATOM 873 N N . ARG A 1 117 ? 6.160 -11.573 17.266 1.00 54.28 117 ARG A N 1
ATOM 874 C CA . ARG A 1 117 ? 7.313 -11.197 16.434 1.00 54.28 117 ARG A CA 1
ATOM 875 C C . ARG A 1 117 ? 8.632 -11.808 16.925 1.00 54.28 117 ARG A C 1
ATOM 877 O O . ARG A 1 117 ? 9.506 -12.074 16.109 1.00 54.28 117 ARG A O 1
ATOM 884 N N . SER A 1 118 ? 8.780 -12.064 18.228 1.00 54.16 118 SER A N 1
ATOM 885 C CA . SER A 1 118 ? 9.969 -12.723 18.796 1.00 54.16 118 SER A CA 1
ATOM 886 C C . SER A 1 118 ? 9.929 -14.256 18.734 1.00 54.16 118 SER A C 1
ATOM 888 O O . SER A 1 118 ? 10.953 -14.893 18.954 1.00 54.16 118 SER A O 1
ATOM 890 N N . GLY A 1 119 ? 8.768 -14.860 18.456 1.00 50.12 119 GLY A N 1
ATOM 891 C CA . GLY A 1 119 ? 8.606 -16.315 18.334 1.00 50.12 119 GLY A CA 1
ATOM 892 C C . GLY A 1 119 ? 9.005 -16.902 16.974 1.00 50.12 119 GLY A C 1
ATOM 893 O O . GLY A 1 119 ? 9.095 -18.116 16.853 1.00 50.12 119 GLY A O 1
ATOM 894 N N . ALA A 1 120 ? 9.271 -16.066 15.965 1.00 49.38 120 ALA A N 1
ATOM 895 C CA . ALA A 1 120 ? 9.639 -16.493 14.609 1.00 49.38 120 ALA A CA 1
ATOM 896 C C . ALA A 1 120 ? 11.158 -16.702 14.406 1.00 49.38 120 ALA A C 1
ATOM 898 O O . ALA A 1 120 ? 11.624 -16.783 13.273 1.00 49.38 120 ALA A O 1
ATOM 899 N N . TYR A 1 121 ? 11.933 -16.762 15.494 1.00 48.94 121 TYR A N 1
ATOM 900 C CA . TYR A 1 121 ? 13.375 -17.016 15.470 1.00 48.94 121 TYR A CA 1
ATOM 901 C C . TYR A 1 121 ? 13.731 -18.098 16.499 1.00 48.94 121 TYR A C 1
ATOM 903 O O . TYR A 1 121 ? 14.305 -17.820 17.552 1.00 48.94 121 TYR A O 1
ATOM 911 N N . ARG A 1 122 ? 13.329 -19.338 16.218 1.00 41.19 122 ARG A N 1
ATOM 912 C CA . ARG A 1 122 ? 13.914 -20.557 16.785 1.00 41.19 122 ARG A CA 1
ATOM 913 C C . ARG A 1 122 ? 13.895 -21.656 15.742 1.00 41.19 122 ARG A C 1
ATOM 915 O O . ARG A 1 122 ? 12.853 -21.776 15.065 1.00 41.19 122 ARG A O 1
#

Mean predicted aligned error: 12.51 Å

pLDDT: mean 73.55, std 11.47, range [41.19, 88.44]

Sequence (122 aa):
MTATADVSALMKRLRAQLDDALALAAQHAGGAADAQAWVDACAALARTASELRPWLTQAGNIRHDDTTARLLSDIGTRMQTLLELHTRLEAANRQALSQLLPQDTLQAYARLGRSARSGAYR

Radius of gyration: 18.63 Å; Cα contacts (8 Å, |Δi|>4): 49; chains: 1; bounding box: 40×31×58 Å